Protein AF-A0A8S3K884-F1 (afdb_monomer_lite)

Radius of gyration: 24.93 Å; chains: 1; bounding box: 48×31×77 Å

Structure (mmCIF, N/CA/C/O backbone):
data_AF-A0A8S3K884-F1
#
_entry.id   AF-A0A8S3K884-F1
#
loop_
_atom_site.group_PDB
_atom_site.id
_atom_site.type_symbol
_atom_site.label_atom_id
_atom_site.label_alt_id
_atom_site.label_comp_id
_atom_site.label_asym_id
_atom_site.label_entity_id
_atom_site.label_seq_id
_atom_site.pdbx_PDB_ins_code
_atom_site.Cartn_x
_atom_site.Cartn_y
_atom_site.Cartn_z
_atom_site.occupancy
_atom_site.B_iso_or_equiv
_atom_site.auth_seq_id
_atom_site.auth_comp_id
_atom_site.auth_asym_id
_atom_site.auth_atom_id
_atom_site.pdbx_PDB_model_num
ATOM 1 N N . ILE A 1 1 ? -15.252 -7.728 -46.850 1.00 40.38 1 ILE A N 1
ATOM 2 C CA . ILE A 1 1 ? -13.935 -7.864 -47.522 1.00 40.38 1 ILE A CA 1
ATOM 3 C C . ILE A 1 1 ? -13.325 -6.472 -47.642 1.00 40.38 1 ILE A C 1
ATOM 5 O O . ILE A 1 1 ? -13.904 -5.616 -48.294 1.00 40.38 1 ILE A O 1
ATOM 9 N N . SER A 1 2 ? -12.276 -6.207 -46.856 1.00 40.41 2 SER A N 1
ATOM 10 C CA . SER A 1 2 ? -11.717 -4.869 -46.607 1.00 40.41 2 SER A CA 1
ATOM 11 C C . SER A 1 2 ? -10.727 -4.469 -47.704 1.00 40.41 2 SER A C 1
ATOM 13 O O . SER A 1 2 ? -9.740 -5.157 -47.943 1.00 40.41 2 SER A O 1
ATOM 15 N N . THR A 1 3 ? -10.987 -3.341 -48.361 1.00 52.25 3 THR A N 1
ATOM 16 C CA . THR A 1 3 ? -10.260 -2.793 -49.521 1.00 52.25 3 THR A CA 1
ATOM 17 C C . THR A 1 3 ? -8.926 -2.113 -49.166 1.00 52.25 3 THR A C 1
ATOM 19 O O . THR A 1 3 ? -8.335 -1.444 -50.011 1.00 52.25 3 THR A O 1
ATOM 22 N N . ARG A 1 4 ? -8.437 -2.244 -47.923 1.00 56.84 4 ARG A N 1
ATOM 23 C CA . ARG A 1 4 ? -7.353 -1.403 -47.375 1.00 56.84 4 ARG A CA 1
ATOM 24 C C . ARG A 1 4 ? -5.917 -1.752 -47.793 1.00 56.84 4 ARG A C 1
ATOM 26 O O . ARG A 1 4 ? -5.021 -0.995 -47.446 1.00 56.84 4 ARG A O 1
ATOM 33 N N . PHE A 1 5 ? -5.679 -2.821 -48.553 1.00 54.22 5 PHE A N 1
ATOM 34 C CA . PHE A 1 5 ? -4.311 -3.292 -48.849 1.00 54.22 5 PHE A CA 1
ATOM 35 C C . PHE A 1 5 ? -3.912 -3.253 -50.328 1.00 54.22 5 PHE A C 1
ATOM 37 O O . PHE A 1 5 ? -2.970 -3.923 -50.733 1.00 54.22 5 PHE A O 1
ATOM 44 N N . LYS A 1 6 ? -4.606 -2.477 -51.168 1.00 52.44 6 LYS A N 1
ATOM 45 C CA . LYS A 1 6 ? -4.477 -2.633 -52.623 1.00 52.44 6 LYS A CA 1
ATOM 46 C C . LYS A 1 6 ? -3.151 -2.183 -53.255 1.00 52.44 6 LYS A C 1
ATOM 48 O O . LYS A 1 6 ? -3.005 -2.466 -54.429 1.00 52.44 6 LYS A O 1
ATOM 53 N N . ASN A 1 7 ? -2.218 -1.537 -52.541 1.00 51.38 7 ASN A N 1
ATOM 54 C CA . ASN A 1 7 ? -0.976 -0.986 -53.124 1.00 51.38 7 ASN A CA 1
ATOM 55 C C . ASN A 1 7 ? 0.203 -0.859 -52.126 1.00 51.38 7 ASN A C 1
ATOM 57 O O . ASN A 1 7 ? 0.958 0.107 -52.187 1.00 51.38 7 ASN A O 1
ATOM 61 N N . CYS A 1 8 ? 0.379 -1.790 -51.182 1.00 56.00 8 CYS A N 1
ATOM 62 C CA . CYS A 1 8 ? 1.568 -1.788 -50.317 1.00 56.00 8 CYS A CA 1
ATOM 63 C C . CYS A 1 8 ? 2.465 -2.980 -50.667 1.00 56.00 8 CYS A C 1
ATOM 65 O O . CYS A 1 8 ? 2.146 -4.114 -50.314 1.00 56.00 8 CYS A O 1
ATOM 67 N N . SER A 1 9 ? 3.566 -2.740 -51.383 1.00 60.00 9 SER A N 1
ATOM 68 C CA 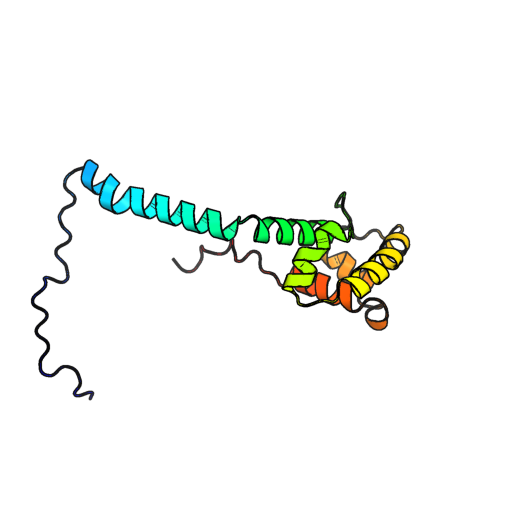. SER A 1 9 ? 4.628 -3.735 -51.545 1.00 60.00 9 SER A CA 1
ATOM 69 C C . SER A 1 9 ? 5.612 -3.580 -50.392 1.00 60.00 9 SER A C 1
ATOM 71 O O . SER A 1 9 ? 6.383 -2.621 -50.351 1.00 60.00 9 SER A O 1
ATOM 73 N N . VAL A 1 10 ? 5.578 -4.514 -49.445 1.00 56.03 10 VAL A N 1
ATOM 74 C CA . VAL A 1 10 ? 6.606 -4.628 -48.409 1.00 56.03 10 VAL A CA 1
ATOM 75 C C . VAL A 1 10 ? 7.869 -5.156 -49.091 1.00 56.03 10 VAL A C 1
ATOM 77 O O . VAL A 1 10 ? 7.934 -6.324 -49.455 1.00 56.03 10 VAL A O 1
ATOM 80 N N . THR A 1 11 ? 8.844 -4.280 -49.338 1.00 55.53 11 THR A N 1
ATOM 81 C CA . THR A 1 11 ? 10.129 -4.628 -49.977 1.00 55.53 11 THR A CA 1
ATOM 82 C C . THR A 1 11 ? 11.202 -5.041 -48.971 1.00 55.53 11 THR A C 1
ATOM 84 O O . THR A 1 11 ? 12.344 -5.266 -49.360 1.00 55.53 11 THR A O 1
ATOM 87 N N . SER A 1 12 ? 10.869 -5.121 -47.680 1.00 53.34 12 SER A N 1
ATOM 88 C CA . SER A 1 12 ? 11.761 -5.665 -46.661 1.00 53.34 12 SER A CA 1
ATOM 89 C C . SER A 1 12 ? 11.481 -7.149 -46.452 1.00 53.34 12 SER A C 1
ATOM 91 O O . SER A 1 12 ? 10.333 -7.590 -46.379 1.00 53.34 12 SER A O 1
ATOM 93 N N . THR A 1 13 ? 12.548 -7.935 -46.345 1.00 51.47 13 THR A N 1
ATOM 94 C CA . THR A 1 13 ? 12.483 -9.351 -45.993 1.00 51.47 13 THR A CA 1
ATOM 95 C C . THR A 1 13 ? 11.959 -9.469 -44.560 1.00 51.47 13 THR A C 1
ATOM 97 O O . THR A 1 13 ? 12.711 -9.354 -43.594 1.00 51.47 13 THR A O 1
ATOM 100 N N . ILE A 1 14 ? 10.654 -9.680 -44.397 1.00 52.84 14 ILE A N 1
ATOM 101 C CA . ILE A 1 14 ? 10.076 -10.126 -43.128 1.00 52.84 14 ILE A CA 1
ATOM 102 C C . ILE A 1 14 ? 10.602 -11.536 -42.835 1.00 52.84 14 ILE A C 1
ATOM 104 O O . ILE A 1 14 ? 10.040 -12.525 -43.288 1.00 52.84 14 ILE A O 1
ATOM 108 N N . GLY A 1 15 ? 11.728 -11.637 -42.129 1.00 51.41 15 GLY A N 1
ATOM 109 C CA . GLY A 1 15 ? 12.257 -12.931 -41.687 1.00 51.41 15 GLY A CA 1
ATOM 110 C C . GLY A 1 15 ? 13.723 -13.209 -41.984 1.00 51.41 15 GLY A C 1
ATOM 111 O O . GLY A 1 15 ? 14.164 -14.326 -41.732 1.00 51.41 15 GLY A O 1
ATOM 112 N N . GLN A 1 16 ? 14.509 -12.234 -42.443 1.00 45.44 16 GLN A N 1
ATOM 113 C CA . GLN A 1 16 ? 15.960 -12.377 -42.352 1.00 45.44 16 GLN A CA 1
ATOM 114 C C . GLN A 1 16 ? 16.374 -12.028 -40.917 1.00 45.44 16 GLN A C 1
ATOM 116 O O . GLN A 1 16 ? 16.729 -10.892 -40.617 1.00 45.44 16 GLN A O 1
ATOM 121 N N . ARG A 1 17 ? 16.262 -13.000 -39.997 1.00 55.00 17 ARG A N 1
ATOM 122 C CA . ARG A 1 17 ? 17.101 -12.972 -38.792 1.00 55.00 17 ARG A CA 1
ATOM 123 C C . ARG A 1 17 ? 18.525 -12.916 -39.330 1.00 55.00 17 ARG A C 1
ATOM 125 O O . ARG A 1 17 ? 18.926 -13.846 -40.025 1.00 55.00 17 ARG A O 1
ATOM 132 N N . GLU A 1 18 ? 19.252 -11.826 -39.085 1.00 56.69 18 GLU A N 1
ATOM 133 C CA . GLU A 1 18 ? 20.704 -11.895 -39.218 1.00 56.69 18 GLU A CA 1
ATOM 134 C C . GLU A 1 18 ? 21.134 -13.121 -38.417 1.00 56.69 18 GLU A C 1
ATOM 136 O O . GLU A 1 18 ? 20.778 -13.232 -37.240 1.00 56.69 18 GLU A O 1
ATOM 141 N N . GLU A 1 19 ? 21.796 -14.086 -39.058 1.00 56.78 19 GLU A N 1
ATOM 142 C CA . GLU A 1 19 ? 22.383 -15.188 -38.313 1.00 56.78 19 GLU A CA 1
ATOM 143 C C . GLU A 1 19 ? 23.372 -14.554 -37.342 1.00 56.78 19 GLU A C 1
ATOM 145 O O . GLU A 1 19 ? 24.374 -13.942 -37.726 1.00 56.78 19 GLU A O 1
ATOM 150 N N . ILE A 1 20 ? 23.009 -14.598 -36.063 1.00 59.00 20 ILE A N 1
ATOM 151 C CA . ILE A 1 20 ? 23.819 -14.096 -34.966 1.00 59.00 20 ILE A CA 1
ATOM 152 C C . ILE A 1 20 ? 24.932 -15.131 -34.772 1.00 59.00 20 ILE A C 1
ATOM 154 O O . ILE A 1 20 ? 24.936 -15.896 -33.824 1.00 59.00 20 ILE A O 1
ATOM 158 N N . ASP A 1 21 ? 25.842 -15.221 -35.735 1.00 66.88 21 ASP A N 1
ATOM 159 C CA . ASP A 1 21 ? 26.871 -16.267 -35.807 1.00 66.88 21 ASP A CA 1
ATOM 160 C C . ASP A 1 21 ? 28.077 -15.957 -34.900 1.00 66.88 21 ASP A C 1
ATOM 162 O O . ASP A 1 21 ? 29.044 -16.705 -34.806 1.00 66.88 21 ASP A O 1
ATOM 166 N N . ASN A 1 22 ? 28.031 -14.815 -34.207 1.00 70.69 22 ASN A N 1
ATOM 167 C CA . ASN A 1 22 ? 29.087 -14.368 -33.314 1.00 70.69 22 ASN A CA 1
ATOM 168 C C . ASN A 1 22 ? 28.537 -14.155 -31.903 1.00 70.69 22 ASN A C 1
ATOM 170 O O . ASN A 1 22 ? 27.561 -13.428 -31.701 1.00 70.69 22 ASN A O 1
ATOM 174 N N . ASP A 1 23 ? 29.211 -14.747 -30.923 1.00 73.44 23 ASP A N 1
ATOM 175 C CA . ASP A 1 23 ? 28.881 -14.658 -29.499 1.00 73.44 23 ASP A CA 1
ATOM 176 C C . ASP A 1 23 ? 28.834 -13.198 -28.990 1.00 73.44 23 ASP A C 1
ATOM 178 O O . ASP A 1 23 ? 28.082 -12.859 -28.074 1.00 73.44 23 ASP A O 1
ATOM 182 N N . SER A 1 24 ? 29.578 -12.287 -29.629 1.00 75.81 24 SER A N 1
ATOM 183 C CA . SER A 1 24 ? 29.492 -10.845 -29.353 1.00 75.81 24 SER A CA 1
ATOM 184 C C . SER A 1 24 ? 28.159 -10.227 -29.785 1.00 75.81 24 SER A C 1
ATOM 186 O O . SER A 1 24 ? 27.574 -9.451 -29.037 1.00 75.81 24 SER A O 1
ATOM 188 N N . LYS A 1 25 ? 27.613 -10.618 -30.942 1.00 77.56 25 LYS A N 1
ATOM 189 C CA . LYS A 1 25 ? 26.318 -10.113 -31.419 1.00 77.56 25 LYS A CA 1
ATOM 190 C C . LYS A 1 25 ? 25.157 -10.632 -30.560 1.00 77.56 25 LYS A C 1
ATOM 192 O O . LYS A 1 25 ? 24.190 -9.909 -30.349 1.00 77.56 25 LYS A O 1
ATOM 197 N N . TYR A 1 26 ? 25.249 -11.848 -30.015 1.00 78.38 26 TYR A N 1
ATOM 198 C CA . TYR A 1 26 ? 24.255 -12.349 -29.053 1.00 78.38 26 TYR A CA 1
ATOM 199 C C . TYR A 1 26 ? 24.220 -11.497 -27.781 1.00 78.38 26 TYR A C 1
ATOM 201 O O . TYR A 1 26 ? 23.143 -11.172 -27.277 1.00 78.38 26 TYR A O 1
ATOM 209 N N . ARG A 1 27 ? 25.396 -11.095 -27.287 1.00 80.56 27 ARG A N 1
ATOM 210 C CA . ARG A 1 27 ? 25.503 -10.177 -26.150 1.00 80.56 27 ARG A CA 1
ATOM 211 C C . ARG A 1 27 ? 24.873 -8.825 -26.443 1.00 80.56 27 ARG A C 1
ATOM 213 O O . ARG A 1 27 ? 24.007 -8.403 -25.684 1.00 80.56 27 ARG A O 1
ATOM 220 N N . ASP A 1 28 ? 25.228 -8.219 -27.568 1.00 80.62 28 ASP A N 1
ATOM 221 C CA . ASP A 1 28 ? 24.819 -6.849 -27.878 1.00 80.62 28 ASP A CA 1
ATOM 222 C C . ASP A 1 28 ? 23.342 -6.716 -28.272 1.00 80.62 28 ASP A C 1
ATOM 224 O O . ASP A 1 28 ? 22.694 -5.742 -27.898 1.00 80.62 28 ASP A O 1
ATOM 228 N N . PHE A 1 29 ? 22.784 -7.688 -29.001 1.00 80.62 29 PHE A N 1
ATOM 229 C CA . PHE A 1 29 ? 21.422 -7.585 -29.544 1.00 80.62 29 PHE A CA 1
ATOM 230 C C . PHE A 1 29 ? 20.358 -8.328 -28.736 1.00 80.62 29 PHE A C 1
ATOM 232 O O . PHE A 1 29 ? 19.170 -8.067 -28.926 1.00 80.62 29 PHE A O 1
ATOM 239 N N . ILE A 1 30 ? 20.750 -9.258 -27.860 1.00 81.12 30 ILE A N 1
ATOM 240 C CA . ILE A 1 30 ? 19.804 -10.048 -27.062 1.00 81.12 30 ILE A CA 1
ATOM 241 C C . ILE A 1 30 ? 20.071 -9.857 -25.575 1.00 81.12 30 ILE A C 1
ATOM 243 O O . ILE A 1 30 ? 19.188 -9.376 -24.869 1.00 81.12 30 ILE A O 1
ATOM 247 N N . PHE A 1 31 ? 21.264 -10.194 -25.081 1.00 85.94 31 PHE A N 1
ATOM 248 C CA . PHE A 1 31 ? 21.483 -10.205 -23.632 1.00 85.94 31 PHE A CA 1
ATOM 249 C C . PHE A 1 31 ? 21.467 -8.809 -23.010 1.00 85.94 31 PHE A C 1
ATOM 251 O O . PHE A 1 31 ? 20.740 -8.616 -22.041 1.00 85.94 31 PHE A O 1
ATOM 258 N N . TYR A 1 32 ? 22.202 -7.832 -23.551 1.00 89.69 32 TYR A N 1
ATOM 259 C CA . TYR A 1 32 ? 22.212 -6.480 -22.984 1.00 89.69 32 TYR A CA 1
ATOM 260 C C . TYR A 1 32 ? 20.837 -5.802 -23.042 1.00 89.69 32 TYR A C 1
ATOM 262 O O . TYR A 1 32 ? 20.386 -5.364 -21.989 1.00 89.69 32 TYR A O 1
ATOM 270 N N . PRO A 1 33 ? 20.087 -5.814 -24.164 1.00 89.94 33 PRO A N 1
ATOM 271 C CA . PRO A 1 33 ? 18.743 -5.235 -24.190 1.00 89.94 33 PRO A CA 1
ATOM 272 C C . PRO A 1 33 ? 17.768 -5.901 -23.213 1.00 89.94 33 PRO A C 1
ATOM 274 O O . PRO A 1 33 ? 16.939 -5.220 -22.608 1.00 89.94 33 PRO A O 1
ATOM 277 N N . VAL A 1 34 ? 17.858 -7.224 -23.034 1.00 88.81 34 VAL A N 1
ATOM 278 C CA . VAL A 1 34 ? 17.018 -7.953 -22.070 1.00 88.81 34 VAL A CA 1
ATOM 279 C C . VAL A 1 34 ? 17.400 -7.597 -20.636 1.00 88.81 34 VAL A C 1
ATOM 281 O O . VAL A 1 34 ? 16.517 -7.312 -19.833 1.00 88.81 34 VAL A O 1
ATOM 284 N N . ILE A 1 35 ? 18.695 -7.577 -20.311 1.00 91.38 35 ILE A N 1
ATOM 285 C CA . ILE A 1 35 ? 19.179 -7.194 -18.979 1.00 91.38 35 ILE A CA 1
ATOM 286 C C . ILE A 1 35 ? 18.783 -5.749 -18.671 1.00 91.38 35 ILE A C 1
ATOM 288 O O . ILE A 1 35 ? 18.242 -5.495 -17.599 1.00 91.38 35 ILE A O 1
ATOM 292 N N . ASP A 1 36 ? 18.974 -4.826 -19.610 1.00 91.75 36 ASP A N 1
ATOM 293 C CA . ASP A 1 36 ? 18.587 -3.424 -19.451 1.00 91.75 36 ASP A CA 1
ATOM 294 C C . ASP A 1 36 ? 17.077 -3.287 -19.243 1.00 91.75 36 ASP A C 1
ATOM 296 O O . ASP A 1 36 ? 16.643 -2.564 -18.349 1.00 91.75 36 ASP A O 1
ATOM 300 N N . SER A 1 37 ? 16.267 -4.036 -19.996 1.00 87.88 37 SER A N 1
ATOM 301 C CA . SER A 1 37 ? 14.809 -4.050 -19.816 1.00 87.88 37 SER A CA 1
ATOM 302 C C . SER A 1 37 ? 14.414 -4.558 -18.428 1.00 87.88 37 SER A C 1
ATOM 304 O O . SER A 1 37 ? 13.568 -3.957 -17.771 1.00 87.88 37 SER A O 1
ATOM 306 N N . ILE A 1 38 ? 15.056 -5.628 -17.945 1.00 88.56 38 ILE A N 1
ATOM 307 C CA . ILE A 1 38 ? 14.836 -6.156 -16.592 1.00 88.56 38 ILE A CA 1
ATOM 308 C C . ILE A 1 38 ? 15.238 -5.117 -15.541 1.00 88.56 38 ILE A C 1
ATOM 310 O O . ILE A 1 38 ? 14.510 -4.916 -14.573 1.00 88.56 38 ILE A O 1
ATOM 314 N N . LEU A 1 39 ? 16.374 -4.440 -15.719 1.00 88.38 39 LEU A N 1
ATOM 315 C CA . LEU A 1 39 ? 16.839 -3.413 -14.788 1.00 88.38 39 LEU A CA 1
ATOM 316 C C . LEU A 1 39 ? 15.882 -2.221 -14.734 1.00 88.38 39 LEU A C 1
ATOM 318 O O . LEU A 1 39 ? 15.564 -1.754 -13.640 1.00 88.38 39 LEU A O 1
ATOM 322 N N . VAL A 1 40 ? 15.392 -1.760 -15.886 1.00 88.44 40 VAL A N 1
ATOM 323 C CA . VAL A 1 40 ? 14.408 -0.673 -15.966 1.00 88.44 40 VAL A CA 1
ATOM 324 C C . VAL A 1 40 ? 13.111 -1.078 -15.269 1.00 88.44 40 VAL A C 1
ATOM 326 O O . VAL A 1 40 ? 12.661 -0.358 -14.380 1.00 88.44 40 VAL A O 1
ATOM 329 N N . GLU A 1 41 ? 12.563 -2.254 -15.578 1.00 84.44 41 GLU A N 1
ATOM 330 C CA . GLU A 1 41 ? 11.347 -2.771 -14.938 1.00 84.44 41 GLU A CA 1
ATOM 331 C C . GLU A 1 41 ? 11.508 -2.923 -13.422 1.00 84.44 41 GLU A C 1
ATOM 333 O O . GLU A 1 41 ? 10.633 -2.519 -12.661 1.00 84.44 41 GLU A O 1
ATOM 338 N N . LEU A 1 42 ? 12.638 -3.460 -12.951 1.00 84.75 42 LEU A N 1
ATOM 339 C CA . LEU A 1 42 ? 12.917 -3.558 -11.518 1.00 84.75 42 LEU A CA 1
ATOM 340 C C . LEU A 1 42 ? 13.009 -2.177 -10.865 1.00 84.75 42 LEU A C 1
ATOM 342 O O . LEU A 1 42 ? 12.487 -1.990 -9.766 1.00 84.75 42 LEU A O 1
ATOM 346 N N . SER A 1 43 ? 13.653 -1.214 -11.528 1.00 85.19 43 SER A N 1
ATOM 347 C CA . SER A 1 43 ? 13.802 0.147 -11.008 1.00 85.19 43 SER A CA 1
ATOM 348 C C . SER A 1 43 ? 12.472 0.896 -10.918 1.00 85.19 43 SER A C 1
ATOM 350 O O . SER A 1 43 ? 12.257 1.637 -9.960 1.00 85.19 43 SER A O 1
ATOM 352 N N . ASP A 1 44 ? 11.567 0.665 -11.869 1.00 81.81 44 ASP A N 1
ATOM 353 C CA . ASP A 1 44 ? 10.233 1.261 -11.887 1.00 81.81 44 ASP A CA 1
ATOM 354 C C . ASP A 1 44 ? 9.339 0.624 -10.807 1.00 81.81 44 ASP A C 1
ATOM 356 O O . ASP A 1 44 ? 8.732 1.310 -9.977 1.00 81.81 44 ASP A O 1
ATOM 360 N N . ARG A 1 45 ? 9.361 -0.713 -10.716 1.00 77.50 45 ARG A N 1
ATOM 361 C CA . ARG A 1 45 ? 8.578 -1.497 -9.746 1.00 77.50 45 ARG A CA 1
ATOM 362 C C . ARG A 1 45 ? 8.988 -1.253 -8.303 1.00 77.50 45 ARG A C 1
ATOM 364 O O . ARG A 1 45 ? 8.126 -1.001 -7.466 1.00 77.50 45 ARG A O 1
ATOM 371 N N . PHE A 1 46 ? 10.285 -1.282 -8.012 1.00 79.62 46 PHE A N 1
ATOM 372 C CA . PHE A 1 46 ? 10.839 -1.003 -6.683 1.00 79.62 46 PHE A CA 1
ATOM 373 C C . PHE A 1 46 ? 11.320 0.440 -6.558 1.00 79.62 46 PHE A C 1
ATOM 375 O O . PHE A 1 46 ? 12.236 0.742 -5.786 1.00 79.62 46 PHE A O 1
ATOM 382 N N . SER A 1 47 ? 10.693 1.343 -7.312 1.00 82.06 47 SER A N 1
ATOM 383 C CA . SER A 1 47 ? 10.925 2.767 -7.153 1.00 82.06 47 SER A CA 1
ATOM 384 C C . SER A 1 47 ? 10.690 3.173 -5.701 1.00 82.06 47 SER A C 1
ATOM 386 O O . SER A 1 47 ? 9.908 2.562 -4.963 1.00 82.06 47 SER A O 1
ATOM 388 N N . LYS A 1 48 ? 11.372 4.238 -5.275 1.00 83.19 48 LYS A N 1
ATOM 389 C CA . LYS A 1 48 ? 11.275 4.726 -3.897 1.00 83.19 48 LYS A CA 1
ATOM 390 C C . LYS A 1 48 ? 9.815 4.932 -3.473 1.00 83.19 48 LYS A C 1
ATOM 392 O O . LYS A 1 48 ? 9.446 4.510 -2.389 1.00 83.19 48 LYS A O 1
ATOM 397 N N . SER A 1 49 ? 8.985 5.485 -4.359 1.00 81.50 49 SER A N 1
ATOM 398 C CA . SER A 1 49 ? 7.553 5.697 -4.111 1.00 81.50 49 SER A CA 1
ATOM 399 C C . SER A 1 49 ? 6.807 4.396 -3.805 1.00 81.50 49 SER A C 1
ATOM 401 O O . SER A 1 49 ? 6.062 4.324 -2.831 1.00 81.50 49 SER A O 1
ATOM 403 N N . ASN A 1 50 ? 7.025 3.349 -4.604 1.00 81.75 50 ASN A N 1
ATOM 404 C CA . ASN A 1 50 ? 6.361 2.060 -4.406 1.00 81.75 50 ASN A CA 1
ATOM 405 C C . ASN A 1 50 ? 6.840 1.375 -3.123 1.00 81.75 50 ASN A C 1
ATOM 407 O O . ASN A 1 50 ? 6.049 0.741 -2.428 1.00 81.75 50 ASN A O 1
ATOM 411 N N . MET A 1 51 ? 8.118 1.546 -2.776 1.00 83.25 51 MET A N 1
ATOM 412 C CA . MET A 1 51 ? 8.675 1.034 -1.526 1.00 83.25 51 MET A CA 1
ATOM 413 C C . MET A 1 51 ? 8.070 1.708 -0.290 1.00 83.25 51 MET A C 1
ATOM 415 O O . MET A 1 51 ? 7.806 1.008 0.686 1.00 83.25 51 MET A O 1
ATOM 419 N N . GLU A 1 52 ? 7.807 3.019 -0.323 1.00 85.75 52 GLU A N 1
ATOM 420 C CA . GLU A 1 52 ? 7.107 3.695 0.782 1.00 85.75 52 GLU A CA 1
ATOM 421 C C . GLU A 1 52 ? 5.646 3.214 0.899 1.00 85.75 52 GLU A C 1
ATOM 423 O O . GLU A 1 52 ? 5.170 2.938 1.998 1.00 85.75 52 GLU A O 1
ATOM 428 N N . ILE A 1 53 ? 4.950 2.975 -0.222 1.00 86.56 53 ILE A N 1
ATOM 429 C CA . ILE A 1 53 ? 3.598 2.379 -0.206 1.00 86.56 53 ILE A CA 1
ATOM 430 C C . ILE A 1 53 ? 3.627 0.969 0.407 1.00 86.56 53 ILE A C 1
ATOM 432 O O . ILE A 1 53 ? 2.801 0.644 1.260 1.00 86.56 53 ILE A O 1
ATOM 436 N N . LEU A 1 54 ? 4.597 0.135 0.020 1.00 84.81 54 LEU A N 1
ATOM 437 C CA . LEU A 1 54 ? 4.812 -1.201 0.590 1.00 84.81 54 LEU A CA 1
ATOM 438 C C . LEU A 1 54 ? 5.106 -1.146 2.095 1.00 84.81 54 LEU A C 1
ATOM 440 O O . LEU A 1 54 ? 4.610 -1.989 2.848 1.00 84.81 54 LEU A O 1
ATOM 444 N N . ARG A 1 55 ? 5.864 -0.143 2.554 1.00 85.56 55 ARG A N 1
ATOM 445 C CA . ARG A 1 55 ? 6.061 0.108 3.988 1.00 85.56 55 ARG A CA 1
ATOM 446 C C . ARG A 1 55 ? 4.757 0.477 4.680 1.00 85.56 55 ARG A C 1
ATOM 448 O O . ARG A 1 55 ? 4.472 -0.105 5.726 1.00 85.56 55 ARG A O 1
ATOM 455 N N . GLY A 1 56 ? 3.930 1.319 4.068 1.00 87.06 56 GLY A N 1
ATOM 456 C CA . GLY A 1 56 ? 2.580 1.617 4.546 1.00 87.06 56 GLY A CA 1
ATOM 457 C C . GLY A 1 56 ? 1.686 0.379 4.657 1.00 87.06 56 GLY A C 1
ATOM 458 O O . GLY A 1 56 ? 0.969 0.212 5.637 1.00 87.06 56 GLY A O 1
ATOM 459 N N . ILE A 1 57 ? 1.764 -0.557 3.707 1.00 86.75 57 ILE A N 1
ATOM 460 C CA . ILE A 1 57 ? 1.028 -1.831 3.800 1.00 86.75 57 ILE A CA 1
ATOM 461 C C . ILE A 1 57 ? 1.567 -2.663 4.970 1.00 86.75 57 ILE A C 1
ATOM 463 O O . ILE A 1 57 ? 0.801 -3.243 5.739 1.00 86.75 57 ILE A O 1
ATOM 467 N N . SER A 1 58 ? 2.891 -2.703 5.143 1.00 85.12 58 SER A N 1
ATOM 468 C CA . SER A 1 58 ? 3.509 -3.446 6.242 1.00 85.12 58 SER A CA 1
ATOM 469 C C . SER A 1 58 ? 3.149 -2.873 7.618 1.00 85.12 58 SER A C 1
ATOM 471 O O . SER A 1 58 ? 2.974 -3.639 8.563 1.00 85.12 58 SER A O 1
ATOM 473 N N . SER A 1 59 ? 2.963 -1.554 7.740 1.00 86.56 59 SER A N 1
ATOM 474 C CA . SER A 1 59 ? 2.555 -0.888 8.984 1.00 86.56 59 SER A CA 1
ATOM 475 C C . SER A 1 59 ? 1.071 -1.078 9.328 1.00 86.56 59 SER A C 1
ATOM 477 O O . SER A 1 59 ? 0.666 -0.768 10.448 1.00 86.56 59 SER A O 1
ATOM 479 N N . LEU A 1 60 ? 0.265 -1.658 8.429 1.00 85.31 60 LEU A N 1
ATOM 480 C CA . LEU A 1 60 ? -1.095 -2.124 8.743 1.00 85.31 60 LEU A CA 1
ATOM 481 C C . LEU A 1 60 ? -1.110 -3.480 9.444 1.00 85.31 60 LEU A C 1
ATOM 483 O O . LEU A 1 60 ? -2.133 -3.861 10.007 1.00 85.31 60 LEU A O 1
ATOM 487 N N . SER A 1 61 ? -0.007 -4.226 9.410 1.00 83.69 61 SER A N 1
ATOM 488 C CA . SER A 1 61 ? 0.059 -5.517 10.083 1.00 83.69 61 SER A CA 1
ATOM 489 C C . SER A 1 61 ? 0.197 -5.327 11.600 1.00 83.69 61 SER A C 1
ATOM 491 O O . SER A 1 61 ? 1.124 -4.632 12.028 1.00 83.69 61 SER A O 1
ATOM 493 N N . PRO A 1 62 ? -0.642 -5.979 12.431 1.00 79.31 62 PRO A N 1
ATOM 494 C CA . PRO A 1 62 ? -0.563 -5.896 13.895 1.00 79.31 62 PRO A CA 1
ATOM 495 C C . PRO A 1 62 ? 0.800 -6.302 14.474 1.00 79.31 62 PRO A C 1
ATOM 497 O O . PRO A 1 62 ? 1.180 -5.857 15.554 1.00 79.31 62 PRO A O 1
ATOM 500 N N . ASN A 1 63 ? 1.547 -7.143 13.751 1.00 77.69 63 ASN A N 1
ATOM 501 C CA . ASN A 1 63 ? 2.878 -7.613 14.140 1.00 77.69 63 ASN A CA 1
ATOM 502 C C . ASN A 1 63 ? 4.013 -6.648 13.757 1.00 77.69 63 ASN A C 1
ATOM 504 O O . ASN A 1 63 ? 5.169 -6.892 14.106 1.00 77.69 63 ASN A O 1
ATOM 508 N N . SER A 1 64 ? 3.719 -5.582 13.011 1.00 80.56 64 SER A N 1
ATOM 509 C CA . SER A 1 64 ? 4.733 -4.627 12.575 1.00 80.56 64 SER A CA 1
ATOM 510 C C . SER A 1 64 ? 5.189 -3.728 13.722 1.00 80.56 64 SER A C 1
ATOM 512 O O . SER A 1 64 ? 4.388 -3.258 14.530 1.00 80.56 64 SER A O 1
ATOM 514 N N . SER A 1 65 ? 6.488 -3.422 13.768 1.00 78.62 65 SER A N 1
ATOM 515 C CA . SER A 1 65 ? 7.049 -2.467 14.732 1.00 78.62 65 SER A CA 1
ATOM 516 C C . SER A 1 65 ? 6.499 -1.049 14.545 1.00 78.62 65 SER A C 1
ATOM 518 O O . SER A 1 65 ? 6.480 -0.270 15.496 1.00 78.62 65 SER A O 1
ATOM 520 N N . THR A 1 66 ? 6.021 -0.728 13.341 1.00 81.12 66 THR A N 1
ATOM 521 C CA . THR A 1 66 ? 5.436 0.566 12.968 1.00 81.12 66 THR A CA 1
ATOM 522 C C . THR A 1 66 ? 3.908 0.519 12.884 1.00 81.12 66 THR A C 1
ATOM 524 O O . THR A 1 66 ? 3.311 1.314 12.164 1.00 81.12 66 THR A O 1
ATOM 527 N N . PHE A 1 67 ? 3.250 -0.393 13.615 1.00 84.31 67 PHE A N 1
ATOM 528 C CA . PHE A 1 67 ? 1.796 -0.574 13.541 1.00 84.31 67 PHE A CA 1
ATOM 529 C C . PHE A 1 67 ? 1.007 0.739 13.714 1.00 84.31 67 PHE A C 1
ATOM 531 O O . PHE A 1 67 ? 1.154 1.446 14.725 1.00 84.31 67 PHE A O 1
ATOM 538 N N . LEU A 1 68 ? 0.165 1.046 12.718 1.00 82.12 68 LEU A N 1
ATOM 539 C CA . LEU A 1 68 ? -0.652 2.264 12.621 1.00 82.12 68 LEU A CA 1
ATOM 540 C C . LEU A 1 68 ? 0.150 3.572 12.799 1.00 82.12 68 LEU A C 1
ATOM 542 O O . LEU A 1 68 ? -0.343 4.546 13.368 1.00 82.12 68 LEU A O 1
ATOM 546 N N . GLU A 1 69 ? 1.409 3.605 12.359 1.00 86.31 69 GLU A N 1
ATOM 547 C CA . GLU A 1 69 ? 2.225 4.821 12.376 1.00 86.31 69 GLU A CA 1
ATOM 548 C C . GLU A 1 69 ? 1.858 5.736 11.200 1.00 86.31 69 GLU A C 1
ATOM 550 O O . GLU A 1 69 ? 2.093 5.401 10.040 1.0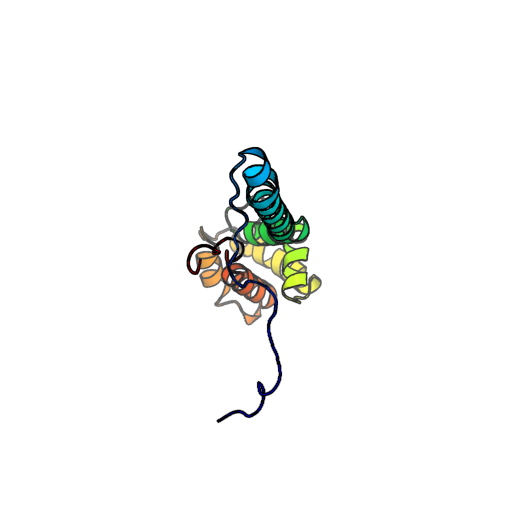0 86.31 69 GLU A O 1
ATOM 555 N N . VAL A 1 70 ? 1.328 6.927 11.496 1.00 85.38 70 VAL A N 1
ATOM 556 C CA . VAL A 1 70 ? 0.799 7.868 10.487 1.00 85.38 70 VAL A CA 1
ATOM 557 C C . VAL A 1 70 ? 1.832 8.212 9.409 1.00 85.38 70 VAL A C 1
ATOM 559 O O . VAL A 1 70 ? 1.486 8.325 8.233 1.00 85.38 70 VAL A O 1
ATOM 562 N N . LYS A 1 71 ? 3.114 8.320 9.784 1.00 86.06 71 LYS A N 1
ATOM 563 C CA . LYS A 1 71 ? 4.208 8.635 8.851 1.00 86.06 71 LYS A CA 1
ATOM 564 C C . LYS A 1 71 ? 4.325 7.613 7.723 1.00 86.06 71 LYS A C 1
ATOM 566 O O . LYS A 1 71 ? 4.416 8.008 6.571 1.00 86.06 71 LYS A O 1
ATOM 571 N N . GLU A 1 72 ? 4.263 6.328 8.056 1.00 85.38 72 GLU A N 1
ATOM 572 C CA . GLU A 1 72 ? 4.384 5.237 7.080 1.00 85.38 72 GLU A CA 1
ATOM 573 C C . GLU A 1 72 ? 3.095 5.075 6.255 1.00 85.38 72 GLU A C 1
ATOM 575 O O . GLU A 1 72 ? 3.118 4.570 5.140 1.00 85.38 72 GLU A O 1
ATOM 580 N N . LEU A 1 73 ? 1.950 5.512 6.789 1.00 86.75 73 LEU A N 1
ATOM 581 C CA . LEU A 1 73 ? 0.654 5.406 6.114 1.00 86.75 73 LEU A CA 1
ATOM 582 C C . LEU A 1 73 ? 0.350 6.555 5.155 1.00 86.75 73 LEU A C 1
ATOM 584 O O . LEU A 1 73 ? -0.579 6.444 4.358 1.00 86.75 73 LEU A O 1
ATOM 588 N N . THR A 1 74 ? 1.090 7.660 5.237 1.00 86.69 74 THR A N 1
ATOM 589 C CA . THR A 1 74 ? 0.776 8.893 4.500 1.00 86.69 74 THR A CA 1
ATOM 590 C C . THR A 1 74 ? 0.854 8.691 2.985 1.00 86.69 74 THR A C 1
ATOM 592 O O . THR A 1 74 ? -0.046 9.123 2.260 1.00 86.69 74 THR A O 1
ATOM 595 N N . ASP A 1 75 ? 1.877 7.987 2.499 1.00 86.69 75 ASP A N 1
ATOM 596 C CA . ASP A 1 75 ? 2.052 7.732 1.064 1.00 86.69 75 ASP A CA 1
ATOM 597 C C . ASP A 1 75 ? 0.964 6.801 0.513 1.00 86.69 75 ASP A C 1
ATOM 599 O O . ASP A 1 75 ? 0.374 7.063 -0.537 1.00 86.69 75 ASP A O 1
ATOM 603 N N . LEU A 1 76 ? 0.617 5.758 1.271 1.00 85.75 76 LEU A N 1
ATOM 604 C CA . LEU A 1 76 ? -0.470 4.840 0.932 1.00 85.75 76 LEU A CA 1
ATOM 605 C C . LEU A 1 76 ? -1.832 5.564 0.944 1.00 85.75 76 LEU A C 1
ATOM 607 O O . LEU A 1 76 ? -2.626 5.421 0.015 1.00 85.75 76 LEU A O 1
ATOM 611 N N . CYS A 1 77 ? -2.078 6.399 1.954 1.00 87.50 77 CYS A N 1
ATOM 612 C CA . CYS A 1 77 ? -3.269 7.241 2.074 1.00 87.50 77 CYS A CA 1
ATOM 613 C C . CYS A 1 77 ? -3.424 8.175 0.863 1.00 87.50 77 CYS A C 1
ATOM 615 O O . CYS A 1 77 ? -4.500 8.258 0.270 1.00 87.50 77 CYS A O 1
ATOM 617 N N . THR A 1 78 ? -2.326 8.803 0.435 1.00 87.31 78 THR A N 1
ATOM 618 C CA . THR A 1 78 ? -2.296 9.678 -0.746 1.00 87.31 78 THR A CA 1
ATOM 619 C C . THR A 1 78 ? -2.610 8.901 -2.027 1.00 87.31 78 THR A C 1
ATOM 621 O O . THR A 1 78 ? -3.386 9.374 -2.857 1.00 87.31 78 THR A O 1
ATOM 624 N N . MET A 1 79 ? -2.068 7.687 -2.172 1.00 86.19 79 MET A N 1
ATOM 625 C CA . MET A 1 79 ? -2.339 6.813 -3.319 1.00 86.19 79 MET A CA 1
ATOM 626 C C . MET A 1 79 ? -3.826 6.421 -3.414 1.00 86.19 79 MET A C 1
ATOM 628 O O . MET A 1 79 ? -4.386 6.397 -4.508 1.00 86.19 79 MET A O 1
ATOM 632 N N . LEU A 1 80 ? -4.476 6.149 -2.277 1.00 85.88 80 LEU A N 1
ATOM 633 C CA . LEU A 1 80 ? -5.905 5.807 -2.198 1.00 85.88 80 LEU A CA 1
ATOM 634 C C . LEU A 1 80 ? -6.836 7.030 -2.135 1.00 85.88 80 LEU A C 1
ATOM 636 O O . LEU A 1 80 ? -8.047 6.859 -2.012 1.00 85.88 80 LEU A O 1
ATOM 640 N N . GLN A 1 81 ? -6.299 8.252 -2.231 1.00 86.50 81 GLN A N 1
ATOM 641 C CA . GLN A 1 81 ? -7.062 9.506 -2.134 1.00 86.50 81 GLN A CA 1
ATOM 642 C C . GLN A 1 81 ? -7.849 9.641 -0.817 1.00 86.50 81 GLN A C 1
ATOM 644 O O . GLN A 1 81 ? -8.956 10.180 -0.782 1.00 86.50 81 GLN A O 1
ATOM 649 N N . CYS A 1 82 ? -7.277 9.142 0.278 1.00 86.38 82 CYS A N 1
ATOM 650 C CA . CYS A 1 82 ? -7.839 9.264 1.616 1.00 86.38 82 CYS A CA 1
ATOM 651 C C . CYS A 1 82 ? -7.385 10.567 2.302 1.00 86.38 82 CYS A C 1
ATOM 653 O O . CYS A 1 82 ? -6.361 11.157 1.954 1.00 86.38 82 CYS A O 1
ATOM 655 N N . ASP A 1 83 ? -8.151 11.024 3.296 1.00 88.88 83 ASP A N 1
ATOM 656 C CA . ASP A 1 83 ? -7.787 12.198 4.092 1.00 88.88 83 ASP A CA 1
ATOM 657 C C . ASP A 1 83 ? -6.798 11.832 5.208 1.00 88.88 83 ASP A C 1
ATOM 659 O O . ASP A 1 83 ? -7.095 11.034 6.102 1.00 88.88 83 ASP A O 1
ATOM 663 N N . VAL A 1 84 ? -5.620 12.458 5.181 1.00 86.25 84 VAL A N 1
ATOM 664 C CA . VAL A 1 84 ? -4.536 12.216 6.145 1.00 86.25 84 VAL A CA 1
ATOM 665 C C . VAL A 1 84 ? -4.921 12.684 7.552 1.00 86.25 84 VAL A C 1
ATOM 667 O O . VAL A 1 84 ? -4.510 12.068 8.536 1.00 86.25 84 VAL A O 1
ATOM 670 N N . VAL A 1 85 ? -5.731 13.743 7.671 1.00 87.31 85 VAL A N 1
ATOM 671 C CA . VAL A 1 85 ? -6.152 14.266 8.981 1.00 87.31 85 VAL A CA 1
ATOM 672 C C . VAL A 1 85 ? -7.093 13.278 9.668 1.00 87.31 85 VAL A C 1
ATOM 674 O O . VAL A 1 85 ? -6.870 12.910 10.822 1.00 87.31 85 VAL A O 1
ATOM 677 N N . SER A 1 86 ? -8.105 12.796 8.944 1.00 87.62 86 SER A N 1
ATOM 678 C CA . SER A 1 86 ? -9.020 11.756 9.426 1.00 87.62 86 SER A CA 1
ATOM 679 C C . SER A 1 86 ? -8.276 10.470 9.784 1.00 87.62 86 SER A C 1
ATOM 681 O O . SER A 1 86 ? -8.503 9.917 10.859 1.00 87.62 86 SER A O 1
ATOM 683 N N . LEU A 1 87 ? -7.311 10.051 8.957 1.00 88.06 87 LEU A N 1
ATOM 684 C CA . LEU A 1 87 ? -6.470 8.889 9.239 1.00 88.06 87 LEU A CA 1
ATOM 685 C C . LEU A 1 87 ? -5.681 9.031 10.549 1.00 88.06 87 LEU A C 1
ATOM 687 O O . LEU A 1 87 ? -5.628 8.081 11.326 1.00 88.06 87 LEU A O 1
ATOM 691 N N . SER A 1 88 ? -5.080 10.197 10.806 1.00 88.69 88 SER A N 1
ATOM 692 C CA . SER A 1 88 ? -4.320 10.441 12.039 1.00 88.69 88 SER A CA 1
ATOM 693 C C . SER A 1 88 ? -5.204 10.301 13.277 1.00 88.69 88 SER A C 1
ATOM 695 O O . SER A 1 88 ? -4.838 9.610 14.226 1.00 88.69 88 SER A O 1
ATOM 697 N N . ASN A 1 89 ? -6.395 10.904 13.243 1.00 89.75 89 ASN A N 1
ATOM 698 C CA . ASN A 1 89 ? -7.347 10.845 14.351 1.00 89.75 89 ASN A CA 1
ATOM 699 C C . ASN A 1 89 ? -7.855 9.413 14.585 1.0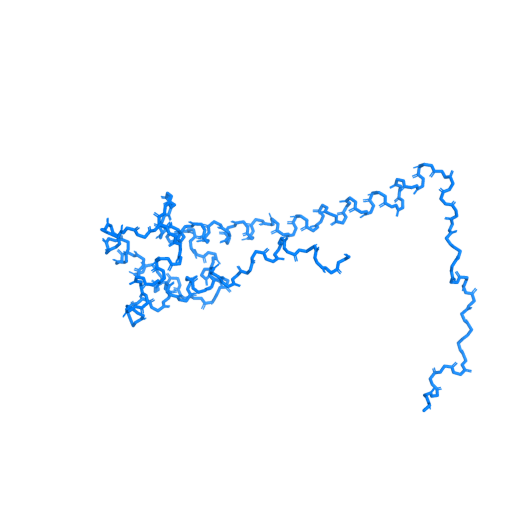0 89.75 89 ASN A C 1
ATOM 701 O O .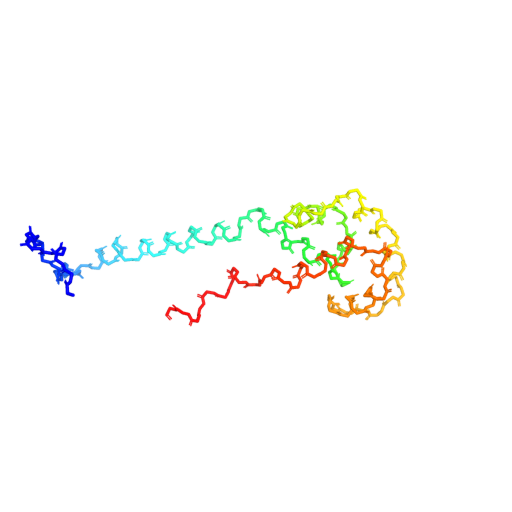 ASN A 1 89 ? -7.908 8.941 15.720 1.00 89.75 89 ASN A O 1
ATOM 705 N N . GLU A 1 90 ? -8.205 8.704 13.508 1.00 90.56 90 GLU A N 1
ATOM 706 C CA . GLU A 1 90 ? -8.646 7.310 13.572 1.00 90.56 90 GLU A CA 1
ATOM 707 C C . GLU A 1 90 ? -7.537 6.398 14.12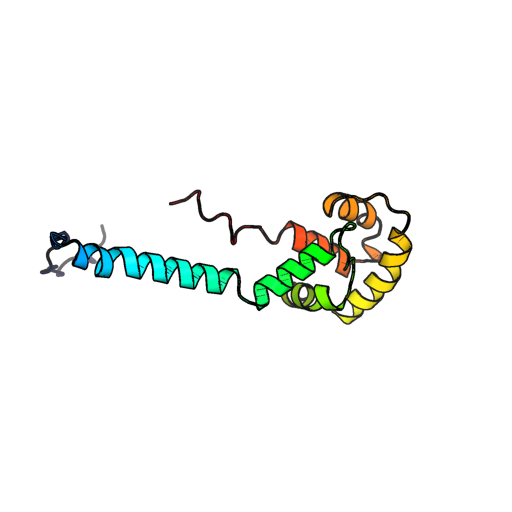1 1.00 90.56 90 GLU A C 1
ATOM 709 O O . GLU A 1 90 ? -7.802 5.567 14.989 1.00 90.56 90 GLU A O 1
ATOM 714 N N . ALA A 1 91 ? -6.289 6.575 13.673 1.00 88.69 91 ALA A N 1
ATOM 715 C CA . ALA A 1 91 ? -5.150 5.763 14.098 1.00 88.69 91 ALA A CA 1
ATOM 716 C C . ALA A 1 91 ? -4.818 5.958 15.585 1.00 88.69 91 ALA A C 1
ATOM 718 O O . ALA A 1 91 ? -4.541 4.980 16.285 1.00 88.69 91 ALA A O 1
ATOM 719 N N . GLU A 1 92 ? -4.896 7.192 16.093 1.00 88.06 92 GLU A N 1
ATOM 720 C CA . GLU A 1 92 ? -4.666 7.497 17.511 1.00 88.06 92 GLU A CA 1
ATOM 721 C C . GLU A 1 92 ? -5.679 6.822 18.440 1.00 88.06 92 GLU A C 1
ATOM 723 O O . GLU A 1 92 ? -5.313 6.398 19.538 1.00 88.06 92 GLU A O 1
ATOM 728 N N . VAL A 1 93 ? -6.934 6.683 18.002 1.00 89.69 93 VAL A N 1
ATOM 729 C CA . VAL A 1 93 ? -7.991 6.016 18.778 1.00 89.69 93 VAL A CA 1
ATOM 730 C C . VAL A 1 93 ? -7.940 4.500 18.592 1.00 89.69 93 VAL A C 1
ATOM 732 O O . VAL A 1 93 ? -8.075 3.750 19.560 1.00 89.69 93 VAL A O 1
ATOM 735 N N . LEU A 1 94 ? -7.693 4.021 17.372 1.00 86.75 94 LEU A N 1
ATOM 736 C CA . LEU A 1 94 ? -7.712 2.594 17.068 1.00 86.75 94 LEU A CA 1
ATOM 737 C C . LEU A 1 94 ? -6.519 1.847 17.685 1.00 86.75 94 LEU A C 1
ATOM 739 O O . LEU A 1 94 ? -6.679 0.749 18.218 1.00 86.75 94 LEU A O 1
ATOM 743 N N . LYS A 1 95 ? -5.325 2.453 17.681 1.00 86.06 95 LYS A N 1
ATOM 744 C CA . LYS A 1 95 ? -4.092 1.857 18.225 1.00 86.06 95 LYS A CA 1
ATOM 745 C C . LYS A 1 95 ? -4.217 1.410 19.693 1.00 86.06 95 LYS A C 1
ATOM 747 O O . LYS A 1 95 ? -3.833 0.279 19.990 1.00 86.06 95 LYS A O 1
ATOM 752 N N . PRO A 1 96 ? -4.745 2.213 20.640 1.00 84.81 96 PRO A N 1
ATOM 753 C CA . PRO A 1 96 ? -4.997 1.757 22.005 1.00 84.81 96 PRO A CA 1
ATOM 754 C C . PRO A 1 96 ? -6.165 0.771 22.115 1.00 84.81 96 PRO A C 1
ATOM 756 O O . PRO A 1 96 ? -6.081 -0.126 22.953 1.00 84.81 96 PRO A O 1
ATOM 759 N N . MET A 1 97 ? -7.209 0.888 21.284 1.00 84.50 97 MET A N 1
ATOM 760 C CA . MET A 1 97 ? -8.321 -0.076 21.271 1.00 84.50 97 MET A CA 1
ATOM 761 C C . MET A 1 97 ? -7.843 -1.484 20.905 1.00 84.50 97 MET A C 1
ATOM 763 O O . MET A 1 97 ? -8.274 -2.460 21.515 1.00 84.50 97 MET A O 1
ATOM 767 N N . LEU A 1 98 ? -6.881 -1.582 19.987 1.00 82.00 98 LEU A N 1
ATOM 768 C CA . LEU A 1 98 ? -6.308 -2.851 19.553 1.00 82.00 98 LEU A CA 1
ATOM 769 C C . LEU A 1 98 ? -5.179 -3.400 20.435 1.00 82.00 98 LEU A C 1
ATOM 771 O O . LEU A 1 98 ? -4.689 -4.492 20.171 1.00 82.00 98 LEU A O 1
ATOM 775 N N . LYS A 1 99 ? -4.786 -2.735 21.531 1.00 77.25 99 LYS A N 1
ATOM 776 C CA . LYS A 1 99 ? -3.747 -3.273 22.440 1.00 77.25 99 LYS A CA 1
ATOM 777 C C . LYS A 1 99 ? -4.108 -4.621 23.069 1.00 77.25 99 LYS A C 1
ATOM 779 O O . LYS A 1 99 ? -3.218 -5.335 23.520 1.00 77.25 99 LYS A O 1
ATOM 784 N N . GLN A 1 100 ? -5.399 -4.938 23.153 1.00 70.31 100 GLN A N 1
ATOM 785 C CA . GLN A 1 100 ? -5.901 -6.210 23.683 1.00 70.31 100 GLN A CA 1
ATOM 786 C C . GLN A 1 100 ? -6.288 -7.204 22.579 1.00 70.31 100 GLN A C 1
ATOM 788 O O . GLN A 1 100 ? -6.657 -8.342 22.881 1.00 70.31 100 GLN A O 1
ATOM 793 N N . SER A 1 101 ? -6.198 -6.783 21.316 1.00 70.19 101 SER A N 1
ATOM 794 C CA . SER A 1 101 ? -6.473 -7.625 20.160 1.00 70.19 101 SER A CA 1
ATOM 795 C C . SER A 1 101 ? -5.430 -8.737 20.038 1.00 70.19 101 SER A C 1
ATOM 797 O O . SER A 1 101 ? -4.254 -8.563 20.360 1.00 70.19 101 SER A O 1
ATOM 799 N N . LYS A 1 102 ? -5.876 -9.903 19.565 1.00 70.12 102 LYS A N 1
ATOM 800 C CA . LYS A 1 102 ? -5.023 -11.053 19.222 1.00 70.12 102 LYS A CA 1
ATOM 801 C C . LYS A 1 102 ? -4.862 -11.227 17.710 1.00 70.12 102 LYS A C 1
ATOM 803 O O . LYS A 1 102 ? -4.429 -12.298 17.280 1.00 70.12 102 LYS A O 1
ATOM 808 N N . SER A 1 103 ? -5.243 -10.221 16.925 1.00 77.12 103 SER A N 1
ATOM 809 C CA . SER A 1 103 ? -5.170 -10.251 15.467 1.00 77.12 103 SER A CA 1
ATOM 810 C C . SER A 1 103 ? -3.724 -10.447 15.022 1.00 77.12 103 SER A C 1
ATOM 812 O O . SER A 1 103 ? -2.831 -9.714 15.447 1.00 77.12 103 SER A O 1
ATOM 814 N N . LYS A 1 104 ? -3.479 -11.483 14.214 1.00 76.56 104 LYS A N 1
ATOM 815 C CA . LYS A 1 104 ? -2.132 -11.828 13.732 1.00 76.56 104 LYS A CA 1
ATOM 816 C C . LYS A 1 104 ? -1.902 -11.271 12.338 1.00 76.56 104 LYS A C 1
ATOM 818 O O . LYS A 1 104 ? -0.826 -10.749 12.058 1.00 76.56 104 LYS A O 1
ATOM 823 N N . ASP A 1 105 ? -2.932 -11.339 11.506 1.00 81.00 105 ASP A N 1
ATOM 824 C CA . ASP A 1 105 ? -2.859 -10.924 10.115 1.00 81.00 105 ASP A CA 1
ATOM 825 C C . ASP A 1 105 ? -3.729 -9.697 9.838 1.00 81.00 105 ASP A C 1
ATOM 827 O O . ASP A 1 105 ? -4.663 -9.370 10.574 1.00 81.00 105 ASP A O 1
ATOM 831 N N . ILE A 1 106 ? -3.437 -9.023 8.723 1.00 84.19 106 ILE A N 1
ATOM 832 C CA . ILE A 1 106 ? -4.216 -7.878 8.229 1.00 84.19 106 ILE A CA 1
ATOM 833 C C . ILE A 1 106 ? -5.693 -8.241 7.984 1.00 84.19 106 ILE A C 1
ATOM 835 O O . ILE A 1 106 ? -6.581 -7.405 8.130 1.00 84.19 106 ILE A O 1
ATOM 839 N N . VAL A 1 107 ? -5.962 -9.509 7.662 1.00 85.44 107 VAL A N 1
ATOM 840 C CA . VAL A 1 107 ? -7.314 -10.041 7.455 1.00 85.44 107 VAL A CA 1
ATOM 841 C C . VAL A 1 107 ? -8.064 -10.168 8.782 1.00 85.44 107 VAL A C 1
ATOM 843 O O . VAL A 1 107 ? -9.220 -9.757 8.867 1.00 85.44 107 VAL A O 1
ATOM 846 N N . ASP A 1 108 ? -7.410 -10.671 9.834 1.00 87.19 108 ASP A N 1
ATOM 847 C CA . ASP A 1 108 ? -8.001 -10.744 11.178 1.00 87.19 108 ASP A CA 1
ATOM 848 C C . ASP A 1 108 ? -8.339 -9.340 11.692 1.00 87.19 108 ASP A C 1
ATOM 850 O O . ASP A 1 108 ? -9.439 -9.096 12.191 1.00 87.19 108 ASP A O 1
ATOM 854 N N . LEU A 1 109 ? -7.412 -8.398 11.480 1.00 86.62 109 LEU A N 1
ATOM 855 C CA . LEU A 1 109 ? -7.601 -6.986 11.795 1.00 86.62 109 LEU A CA 1
ATOM 856 C C . LEU A 1 109 ? -8.816 -6.402 11.063 1.00 86.62 109 LEU A C 1
ATOM 858 O O . LEU A 1 109 ? -9.628 -5.704 11.668 1.00 86.62 109 LEU A O 1
ATOM 862 N N . TYR A 1 110 ? -8.973 -6.705 9.773 1.00 88.81 110 TYR A N 1
ATOM 863 C CA . TYR A 1 110 ? -10.135 -6.266 9.006 1.00 88.81 110 TYR A CA 1
ATOM 864 C C . TYR A 1 110 ? -11.446 -6.788 9.606 1.00 88.81 110 TYR A C 1
ATOM 866 O O . TYR A 1 110 ? -12.387 -6.012 9.767 1.00 88.81 110 TYR A O 1
ATOM 874 N N . PHE A 1 111 ? -11.516 -8.066 9.990 1.00 87.88 111 PHE A N 1
ATOM 875 C CA . PHE A 1 111 ? -12.718 -8.627 10.615 1.00 87.88 111 PHE A CA 1
ATOM 876 C C . PHE A 1 111 ? -13.035 -8.006 11.980 1.00 87.88 111 PHE A C 1
ATOM 878 O O . PHE A 1 111 ? -14.207 -7.865 12.322 1.00 87.88 111 PHE A O 1
ATOM 885 N N . GLU A 1 112 ? -12.020 -7.604 12.743 1.00 86.69 112 GLU A N 1
ATOM 886 C CA . GLU A 1 112 ? -12.195 -6.947 14.042 1.00 86.69 112 GLU A CA 1
ATOM 887 C C . GLU A 1 112 ? -12.668 -5.491 13.911 1.00 86.69 112 GLU A C 1
ATOM 889 O O . GLU A 1 112 ? -13.491 -5.030 14.703 1.00 86.69 112 GLU A O 1
ATOM 894 N N . VAL A 1 113 ? -12.191 -4.773 12.890 1.00 87.62 113 VAL A N 1
ATOM 895 C CA . VAL A 1 113 ? -12.538 -3.362 12.650 1.00 87.62 113 VAL A CA 1
ATOM 896 C C . VAL A 1 113 ? -13.805 -3.221 11.800 1.00 87.62 113 VAL A C 1
ATOM 898 O O . VAL A 1 113 ? -14.493 -2.208 11.897 1.00 87.62 113 VAL A O 1
ATOM 901 N N . SER A 1 114 ? -14.182 -4.240 11.020 1.00 87.81 114 SER A N 1
ATOM 902 C CA . SER A 1 114 ? -15.372 -4.236 10.154 1.00 87.81 114 SER A CA 1
ATOM 903 C C . SER A 1 114 ? -16.675 -3.817 10.868 1.00 87.81 114 SER A C 1
ATOM 905 O O . SER A 1 114 ? -17.379 -2.956 10.332 1.00 87.81 114 SER A O 1
ATOM 907 N N . PRO A 1 115 ? -16.989 -4.292 12.094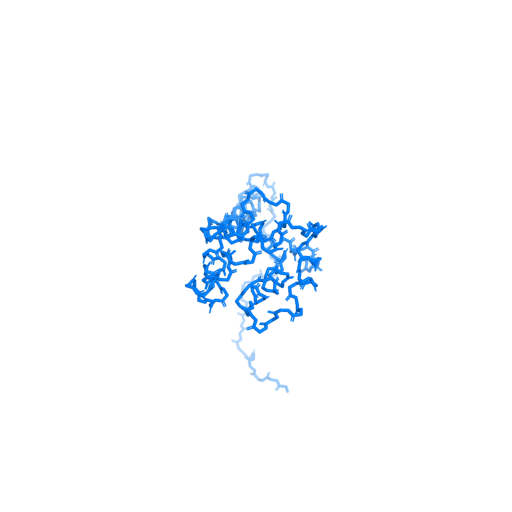 1.00 88.56 115 PRO A N 1
ATOM 908 C CA . PRO A 1 115 ? -18.161 -3.835 12.849 1.00 88.56 115 PRO A CA 1
ATOM 909 C C . PRO A 1 115 ? -18.132 -2.342 13.216 1.00 88.56 115 PRO A C 1
ATOM 911 O O . PRO A 1 115 ? -19.172 -1.756 13.508 1.00 88.56 115 PRO A O 1
ATOM 914 N N . LEU A 1 116 ? -16.950 -1.722 13.208 1.00 87.44 116 LEU A N 1
ATOM 915 C CA . LEU A 1 116 ? -16.697 -0.333 13.593 1.00 87.44 116 LEU A CA 1
ATOM 916 C C . LEU A 1 116 ? -16.553 0.595 12.374 1.00 87.44 116 LEU A C 1
ATOM 918 O O . LEU A 1 116 ? -16.044 1.706 12.503 1.00 87.44 116 LEU A O 1
ATOM 922 N N . GLN A 1 117 ? -17.035 0.180 11.198 1.00 85.50 117 GLN A N 1
ATOM 923 C CA . GLN A 1 117 ? -16.925 0.938 9.945 1.00 85.50 117 GLN A CA 1
ATOM 924 C C . GLN A 1 117 ? -17.400 2.389 10.027 1.00 85.50 117 GLN A C 1
ATOM 926 O O . GLN A 1 117 ? -16.849 3.251 9.347 1.00 85.50 117 GLN A O 1
ATOM 931 N N . GLN A 1 118 ? -18.417 2.676 10.839 1.00 86.38 118 GLN A N 1
ATOM 932 C CA . GLN A 1 118 ? -18.905 4.047 10.999 1.00 86.38 118 GLN A CA 1
ATOM 933 C C . GLN A 1 118 ? -17.933 4.941 11.779 1.00 86.38 118 GLN A C 1
ATOM 935 O O . GLN A 1 118 ? -17.940 6.151 11.579 1.00 86.38 118 GLN A O 1
ATOM 940 N N . ALA A 1 119 ? -17.117 4.356 12.658 1.00 86.88 119 ALA A N 1
ATOM 941 C CA . ALA A 1 119 ? -16.133 5.072 13.462 1.00 86.88 119 ALA A CA 1
ATOM 942 C C . ALA A 1 119 ? -14.766 5.173 12.768 1.00 86.88 119 ALA A C 1
ATOM 944 O O . ALA A 1 119 ? -14.066 6.158 12.977 1.00 86.88 119 ALA A O 1
ATOM 945 N N . PHE A 1 120 ? -14.407 4.182 11.942 1.00 89.56 120 PHE A N 1
ATOM 946 C CA . PHE A 1 120 ? -13.101 4.104 11.272 1.00 89.56 120 PHE A CA 1
ATOM 947 C C . PHE A 1 120 ? -13.212 3.896 9.748 1.00 89.56 120 PHE A C 1
ATOM 949 O O . PHE A 1 120 ? -12.711 2.898 9.215 1.00 89.56 120 PHE A O 1
ATOM 956 N N . PRO A 1 121 ? -13.912 4.784 9.017 1.00 89.88 121 PRO A N 1
ATOM 957 C CA . PRO A 1 121 ? -14.099 4.629 7.578 1.00 89.88 121 PRO A CA 1
ATOM 958 C C . PRO A 1 121 ? -12.777 4.707 6.803 1.00 89.88 121 PRO A C 1
ATOM 960 O O . PRO A 1 121 ? -12.602 3.964 5.834 1.00 89.88 121 PRO A O 1
ATOM 963 N N . THR A 1 122 ? -11.842 5.563 7.227 1.00 89.81 122 THR A N 1
ATOM 964 C CA . THR A 1 122 ? -10.573 5.779 6.521 1.00 89.81 122 THR A CA 1
ATOM 965 C C . THR A 1 122 ? -9.665 4.566 6.670 1.00 89.81 122 THR A C 1
ATOM 967 O O . THR A 1 122 ? -9.155 4.056 5.675 1.00 89.81 122 THR A O 1
ATOM 970 N N . ILE A 1 123 ? -9.518 4.038 7.888 1.00 89.88 123 ILE A N 1
ATOM 971 C CA . ILE A 1 123 ? -8.696 2.847 8.138 1.00 89.88 123 ILE A CA 1
ATOM 972 C C . ILE A 1 123 ? -9.263 1.612 7.436 1.00 89.88 123 ILE A C 1
ATOM 974 O O . ILE A 1 123 ? -8.492 0.832 6.881 1.00 89.88 123 ILE A O 1
ATOM 978 N N . ILE A 1 124 ? -10.588 1.433 7.394 1.00 90.12 124 ILE A N 1
ATOM 979 C CA . ILE A 1 124 ? -11.186 0.320 6.641 1.00 90.12 124 ILE A CA 1
ATOM 980 C C . ILE A 1 124 ? -10.917 0.454 5.145 1.00 90.12 124 ILE A C 1
ATOM 982 O O . ILE A 1 124 ? -10.565 -0.537 4.505 1.00 90.12 124 ILE A O 1
ATOM 986 N N . HIS A 1 125 ? -11.056 1.656 4.584 1.00 89.88 125 HIS A N 1
ATOM 987 C CA . HIS A 1 125 ? -10.722 1.893 3.181 1.00 89.88 125 HIS A CA 1
ATOM 988 C C . HIS A 1 125 ? -9.261 1.529 2.907 1.00 89.88 125 HIS A C 1
ATOM 990 O O . HIS A 1 125 ? -8.951 0.880 1.911 1.00 89.88 125 HIS A O 1
ATOM 996 N N . LEU A 1 126 ? -8.376 1.884 3.835 1.00 89.44 126 LEU A N 1
ATOM 997 C CA . LEU A 1 126 ? -6.947 1.637 3.747 1.00 89.44 126 LEU A CA 1
ATOM 998 C C . LEU A 1 126 ? -6.603 0.144 3.894 1.00 89.44 126 LEU A C 1
ATOM 1000 O O . LEU A 1 126 ? -5.771 -0.358 3.148 1.00 89.44 126 LEU A O 1
ATOM 1004 N N . LEU A 1 127 ? -7.300 -0.592 4.765 1.00 89.44 127 LEU A N 1
ATOM 1005 C CA . LEU A 1 127 ? -7.227 -2.055 4.898 1.00 89.44 127 LEU A CA 1
ATOM 1006 C C . LEU A 1 127 ? -7.678 -2.771 3.624 1.00 89.44 127 LEU A C 1
ATOM 1008 O O . LEU A 1 127 ? -6.983 -3.655 3.128 1.00 89.44 127 LEU A O 1
ATOM 1012 N N . ILE A 1 128 ? -8.829 -2.380 3.073 1.00 88.81 128 ILE A N 1
ATOM 1013 C CA . ILE A 1 128 ? -9.335 -2.930 1.811 1.00 88.81 128 ILE A CA 1
ATOM 1014 C C . ILE A 1 128 ? -8.359 -2.601 0.682 1.00 88.81 128 ILE A C 1
ATOM 1016 O O . ILE A 1 128 ? -8.006 -3.483 -0.097 1.00 88.81 128 ILE A O 1
ATOM 1020 N N . GLY A 1 129 ? -7.876 -1.360 0.622 1.00 88.12 129 GLY A N 1
ATOM 1021 C CA . GLY A 1 129 ? -6.847 -0.922 -0.312 1.00 88.12 129 GLY A CA 1
ATOM 1022 C C . GLY A 1 129 ? -5.593 -1.781 -0.202 1.00 88.12 129 GLY A C 1
ATOM 1023 O O . GLY A 1 129 ? -5.187 -2.383 -1.181 1.00 88.12 129 GLY A O 1
ATOM 1024 N N . ALA A 1 130 ? -5.038 -1.958 0.992 1.00 86.31 130 ALA A N 1
ATOM 1025 C CA . ALA A 1 130 ? -3.866 -2.798 1.227 1.00 86.31 130 ALA A CA 1
ATOM 1026 C C . ALA A 1 130 ? -4.069 -4.267 0.806 1.00 86.31 130 ALA A C 1
ATOM 1028 O O . ALA A 1 130 ? -3.149 -4.877 0.271 1.00 86.31 130 ALA A O 1
ATOM 1029 N N . MET A 1 131 ? -5.266 -4.830 1.005 1.00 84.06 131 MET A N 1
ATOM 1030 C CA . MET A 1 131 ? -5.600 -6.196 0.571 1.00 84.06 131 MET A CA 1
ATOM 1031 C C . MET A 1 131 ? -5.870 -6.315 -0.939 1.00 84.06 131 MET A C 1
ATOM 1033 O O . MET A 1 131 ? -5.798 -7.415 -1.485 1.00 84.06 131 MET A O 1
ATOM 1037 N N . THR A 1 132 ? -6.215 -5.212 -1.608 1.00 83.69 132 THR A N 1
ATOM 1038 C CA . THR A 1 132 ? -6.579 -5.179 -3.036 1.00 83.69 132 THR A CA 1
ATOM 1039 C C . THR A 1 132 ? -5.485 -4.630 -3.933 1.00 83.69 132 THR A C 1
ATOM 1041 O O . THR A 1 132 ? -5.501 -4.964 -5.116 1.00 83.69 132 THR A O 1
ATOM 1044 N N . ILE A 1 133 ? -4.538 -3.845 -3.397 1.00 76.12 133 ILE A N 1
ATOM 1045 C CA . ILE A 1 133 ? -3.265 -3.525 -4.046 1.00 76.12 133 ILE A CA 1
ATOM 1046 C C . ILE A 1 133 ? -2.632 -4.878 -4.310 1.00 76.12 133 ILE A C 1
ATOM 1048 O O . ILE A 1 133 ? -2.176 -5.548 -3.377 1.00 76.12 133 ILE A O 1
ATOM 1052 N N . PRO A 1 134 ? -2.670 -5.354 -5.557 1.00 56.16 134 PRO A N 1
ATOM 1053 C CA . PRO A 1 134 ? -2.247 -6.700 -5.780 1.00 56.16 134 PRO A CA 1
ATOM 1054 C C . PRO A 1 134 ? -0.729 -6.691 -5.635 1.00 56.16 134 PRO A C 1
ATOM 1056 O O . PRO A 1 134 ? -0.036 -5.754 -6.043 1.00 56.16 134 PRO A O 1
ATOM 1059 N N . VAL A 1 135 ? -0.180 -7.804 -5.168 1.00 53.12 135 VAL A N 1
ATOM 1060 C CA . VAL A 1 135 ? 1.230 -8.165 -5.381 1.00 53.12 135 VAL A CA 1
ATOM 1061 C C . VAL A 1 135 ? 1.502 -8.387 -6.895 1.00 53.12 135 VAL A C 1
ATOM 1063 O O . VAL A 1 135 ? 2.314 -9.207 -7.308 1.00 53.12 135 VAL A O 1
ATOM 1066 N N . SER A 1 136 ? 0.770 -7.707 -7.787 1.00 45.28 136 SER A N 1
ATOM 1067 C CA . SER A 1 136 ? 0.793 -7.836 -9.246 1.00 45.28 136 SER A CA 1
ATOM 1068 C C . SER A 1 136 ? 1.934 -7.072 -9.893 1.00 45.28 136 SER A C 1
ATOM 1070 O O . SER A 1 136 ? 2.219 -7.327 -11.057 1.00 45.28 136 SER A O 1
ATOM 1072 N N . SER A 1 137 ? 2.666 -6.239 -9.151 1.00 47.62 137 SER A N 1
ATOM 1073 C CA . SER A 1 137 ? 4.029 -5.895 -9.568 1.00 47.62 137 SER A CA 1
ATOM 1074 C C . SER A 1 137 ? 4.968 -7.119 -9.535 1.00 47.62 137 SER A C 1
ATOM 1076 O O . SER A 1 137 ? 6.100 -7.032 -10.004 1.00 47.62 137 SER A O 1
ATOM 1078 N N . THR A 1 138 ? 4.534 -8.268 -9.014 1.00 47.66 138 THR A N 1
ATOM 1079 C CA . THR A 1 138 ? 5.299 -9.527 -8.995 1.00 47.66 138 THR A CA 1
ATOM 1080 C C . THR A 1 138 ? 4.565 -10.698 -9.651 1.00 47.66 138 THR A C 1
ATOM 1082 O O . THR A 1 138 ? 5.154 -11.757 -9.822 1.00 47.66 138 THR A O 1
ATOM 1085 N N . THR A 1 139 ? 3.312 -10.534 -10.096 1.00 43.78 139 THR A N 1
ATOM 1086 C CA . THR A 1 139 ? 2.583 -11.583 -10.842 1.00 43.78 139 THR A CA 1
ATOM 1087 C C . THR A 1 139 ? 2.696 -11.352 -12.350 1.00 43.78 139 THR A C 1
ATOM 1089 O O . THR A 1 139 ? 1.704 -11.249 -13.066 1.00 43.78 139 THR A O 1
ATOM 1092 N N . THR A 1 140 ? 3.927 -11.250 -12.840 1.00 43.66 140 THR A N 1
ATOM 1093 C CA . THR A 1 140 ? 4.254 -11.173 -14.271 1.00 43.66 140 THR A CA 1
ATOM 1094 C C . THR A 1 140 ? 4.838 -12.483 -14.786 1.00 43.66 140 THR A C 1
ATOM 1096 O O . THR A 1 140 ? 5.867 -12.466 -15.443 1.00 43.66 140 THR A O 1
ATOM 1099 N N . GLU A 1 141 ? 4.209 -13.629 -14.501 1.00 48.81 141 GLU A N 1
ATOM 1100 C CA . GLU A 1 141 ? 4.723 -14.928 -14.988 1.00 48.81 141 GLU A CA 1
ATOM 1101 C C . GLU A 1 141 ? 3.653 -15.937 -15.443 1.00 48.81 141 GLU A C 1
ATOM 1103 O O . GLU A 1 141 ? 3.948 -17.121 -15.568 1.00 48.81 141 GLU A O 1
ATOM 1108 N N . ARG A 1 142 ? 2.402 -15.533 -15.721 1.00 46.62 142 ARG A N 1
ATOM 1109 C CA . ARG A 1 142 ? 1.418 -16.485 -16.293 1.00 46.62 142 ARG A CA 1
ATOM 1110 C C . ARG A 1 142 ? 0.930 -16.195 -17.704 1.00 46.62 142 ARG A C 1
ATOM 1112 O O . ARG A 1 142 ? 0.098 -16.947 -18.204 1.00 46.62 142 ARG A O 1
ATOM 1119 N N . THR A 1 143 ? 1.466 -15.169 -18.357 1.00 45.94 143 THR A N 1
ATOM 1120 C CA . THR A 1 143 ? 1.089 -14.844 -19.743 1.00 45.94 143 THR A CA 1
ATOM 1121 C C . THR A 1 143 ? 2.288 -14.483 -20.624 1.00 45.94 143 THR A C 1
ATOM 1123 O O . THR A 1 143 ? 2.135 -13.719 -21.573 1.00 45.94 143 THR A O 1
ATOM 1126 N N . PHE A 1 144 ? 3.464 -15.035 -20.322 1.00 36.97 144 PHE A N 1
ATOM 1127 C CA . PHE A 1 144 ? 4.572 -15.122 -21.274 1.00 36.97 144 PHE A CA 1
ATOM 1128 C C . PHE A 1 144 ? 4.827 -16.586 -21.617 1.00 36.97 144 PHE A C 1
ATOM 1130 O O . PHE A 1 144 ? 4.767 -17.415 -20.680 1.00 36.97 144 PHE A O 1
#

Foldseek 3Di:
DDPPPPDDDPPDPPDPPPPPVDPVSCCVPPVVVVVVVVVVLCCVLVPPLNVLLVQLLQLCFPPDPNNLPLNSVVSLCVVLVHDSVLSVVLSVVVVVVCPVPPHGGLVSVLVVCVVVCVVRVSSNSSSVSSVPVDPVSPVPPDPD

pLDDT: mean 77.27, std 14.83, range [36.97, 91.75]

Secondary structure (DSSP, 8-state):
---TTTT----S-TT------SHHHHIIIIIHHHHHHHHHHHHHHT-HHHHHHHHHHHHTSTTSTTTT-HHHHHHHHHHTT--HHHHHHHHHHHHHHGGG----SHHHHHHHHGGGTTT-HHHHHHHHHHHHS-GGGS--SS--

Sequence (144 aa):
ISTRFKNCSVTSTIGQREEIDNDSKYRDFIFYPVIDSILVELSDRFSKSNMEILRGISSLSPNSSTFLEVKELTDLCTMLQCDVVSLSNEAEVLKPMLKQSKSKDIVDLYFEVSPLQQAFPTIIHLLIGAMTIPVSSTTTERTF

Organism: NCBI:txid392030